Protein AF-A0A5C5PYN3-F1 (afdb_monomer_lite)

Radius of gyration: 20.23 Å; chains: 1; bounding box: 52×35×52 Å

Secondary structure (DSSP, 8-state):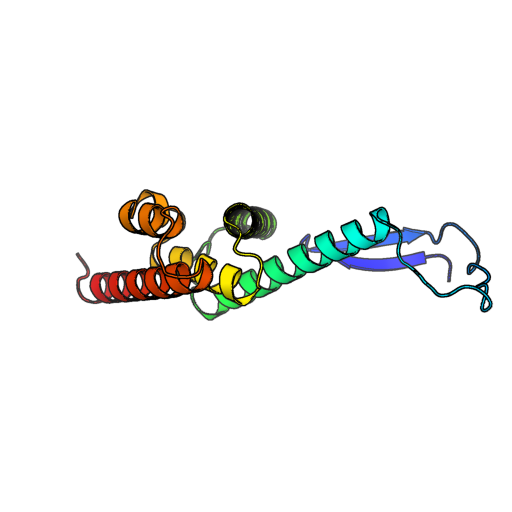
--EEEEEETTTTEEEEEE--SSPPPP-TTS-----HHHHHHHHHHHHHHHHHHHHHHHHHH-TTTTTT--HHHHHHHHHHHHHHHHTTT--SHHHHHHHHHHHHHH-TTHHHH-HHHHHHHHS--SS-HHHHHHHHHHHHHHHHHHHHHS--

Foldseek 3Di:
DQWDWDADPLVRDIDIDGDPDDDDDDDPVDDDDDDPVRVVVVVVVVLLVLLVVLLVVCCVPQVPACVVDDSNRSSVLSSVLSVVCVVLVQPDSLSSNLSSLLCSQCNSCSCVVPVVLVCQLNDDDPDDSSVSSNVSSVVSNVVSVVCVVDPD

Structure (mmCIF, N/CA/C/O backbone):
data_AF-A0A5C5PYN3-F1
#
_entry.id   AF-A0A5C5PYN3-F1
#
loop_
_atom_site.group_PDB
_atom_site.id
_atom_site.type_symbol
_atom_site.label_atom_id
_atom_site.label_alt_id
_atom_site.label_comp_id
_atom_site.label_asym_id
_atom_site.label_entity_id
_atom_site.label_seq_id
_atom_site.pdbx_PDB_ins_code
_atom_site.Cartn_x
_atom_site.Cartn_y
_atom_site.Cartn_z
_atom_site.occupancy
_atom_site.B_iso_or_equiv
_atom_site.auth_seq_id
_atom_site.auth_comp_id
_atom_site.auth_asym_id
_atom_site.auth_atom_id
_atom_site.pdbx_PDB_model_num
ATOM 1 N N . CYS A 1 1 ? 26.011 -7.518 -27.638 1.00 69.12 1 CYS A N 1
ATOM 2 C CA . CYS A 1 1 ? 24.722 -7.960 -27.070 1.00 69.12 1 CYS A CA 1
ATOM 3 C C . CYS A 1 1 ? 23.623 -7.007 -27.538 1.00 69.12 1 CYS A C 1
ATOM 5 O O . CYS A 1 1 ? 23.669 -5.839 -27.165 1.00 69.12 1 CYS A O 1
ATOM 7 N N . THR A 1 2 ? 22.722 -7.456 -28.417 1.00 83.31 2 THR A N 1
ATOM 8 C CA . THR A 1 2 ? 21.629 -6.645 -29.006 1.00 83.31 2 THR A CA 1
ATOM 9 C C . THR A 1 2 ? 20.276 -6.877 -28.339 1.00 83.31 2 THR A C 1
ATOM 11 O O . THR A 1 2 ? 19.363 -6.083 -28.529 1.00 83.31 2 THR A O 1
ATOM 14 N N . HIS A 1 3 ? 20.165 -7.930 -27.533 1.00 86.69 3 HIS A N 1
ATOM 15 C CA . HIS A 1 3 ? 18.957 -8.300 -26.814 1.00 86.69 3 HIS A CA 1
ATOM 16 C C . HIS A 1 3 ? 19.218 -8.207 -25.315 1.00 86.69 3 HIS A C 1
ATOM 18 O O . HIS A 1 3 ? 20.285 -8.603 -24.837 1.00 86.69 3 HIS A O 1
ATOM 24 N N . VAL A 1 4 ? 18.243 -7.676 -24.590 1.00 87.19 4 VAL A N 1
ATOM 25 C CA . VAL A 1 4 ? 18.191 -7.684 -23.133 1.00 87.19 4 VAL A CA 1
ATOM 26 C C . VAL A 1 4 ? 16.957 -8.480 -22.750 1.00 87.19 4 VAL A C 1
ATOM 28 O O . VAL A 1 4 ? 15.867 -8.207 -23.245 1.00 87.19 4 VAL A O 1
ATOM 31 N N . VAL A 1 5 ? 17.144 -9.479 -21.896 1.00 90.62 5 VAL A N 1
ATOM 32 C CA . VAL A 1 5 ? 16.049 -10.275 -21.348 1.00 90.62 5 VAL A CA 1
ATOM 33 C C . VAL A 1 5 ? 15.867 -9.856 -19.896 1.00 90.62 5 VAL A C 1
ATOM 35 O O . VAL A 1 5 ? 16.834 -9.872 -19.134 1.00 90.62 5 VAL A O 1
ATOM 38 N N . THR A 1 6 ? 14.657 -9.458 -19.515 1.00 90.12 6 THR A N 1
ATOM 39 C CA . THR A 1 6 ? 14.332 -9.069 -18.137 1.00 90.12 6 THR A CA 1
ATOM 40 C C . THR A 1 6 ? 13.167 -9.892 -17.607 1.00 90.12 6 THR A C 1
ATOM 42 O O . THR A 1 6 ? 12.177 -10.119 -18.301 1.00 90.12 6 THR A O 1
ATOM 45 N N . ALA A 1 7 ? 13.292 -10.367 -16.369 1.00 89.56 7 ALA A N 1
ATOM 46 C CA . ALA A 1 7 ? 12.207 -11.055 -15.683 1.00 89.56 7 ALA A CA 1
ATOM 47 C C . ALA A 1 7 ? 11.210 -10.035 -15.116 1.00 89.56 7 ALA A C 1
ATOM 49 O O . ALA A 1 7 ? 11.602 -9.051 -14.487 1.00 89.56 7 ALA A O 1
ATOM 50 N N . ASP A 1 8 ? 9.921 -10.300 -15.293 1.00 86.38 8 ASP A N 1
ATOM 51 C CA . ASP A 1 8 ? 8.816 -9.555 -14.705 1.00 86.38 8 ASP A CA 1
ATOM 52 C C . ASP A 1 8 ? 8.106 -10.456 -13.693 1.00 86.38 8 ASP A C 1
ATOM 54 O O . ASP A 1 8 ? 7.202 -11.219 -14.029 1.00 86.38 8 ASP A O 1
ATOM 58 N N . ALA A 1 9 ? 8.536 -10.364 -12.433 1.00 79.12 9 ALA A N 1
ATOM 59 C CA . ALA A 1 9 ? 7.975 -11.164 -11.347 1.00 79.12 9 ALA A CA 1
ATOM 60 C C . ALA A 1 9 ? 6.498 -10.842 -11.057 1.00 79.12 9 ALA A C 1
ATOM 62 O O . ALA A 1 9 ? 5.757 -11.727 -10.651 1.00 79.12 9 ALA A O 1
ATOM 63 N N . ALA A 1 10 ? 6.056 -9.605 -11.301 1.00 75.44 10 ALA A N 1
ATOM 64 C CA . ALA A 1 10 ? 4.668 -9.206 -11.068 1.00 75.44 10 ALA A CA 1
ATOM 65 C C . ALA A 1 10 ? 3.698 -9.851 -12.066 1.00 75.44 10 ALA A C 1
ATOM 67 O O . ALA A 1 10 ? 2.582 -10.214 -11.711 1.00 75.44 10 ALA A O 1
ATOM 68 N N . ARG A 1 11 ? 4.120 -9.986 -13.329 1.00 79.44 11 ARG A N 1
ATOM 69 C CA . ARG A 1 11 ? 3.323 -10.585 -14.411 1.00 79.44 11 ARG A CA 1
ATOM 70 C C . ARG A 1 11 ? 3.671 -12.052 -14.657 1.00 79.44 11 ARG A C 1
ATOM 72 O O . ARG A 1 11 ? 3.023 -12.690 -15.480 1.00 79.44 11 ARG A O 1
ATOM 79 N N . GLY A 1 12 ? 4.693 -12.574 -13.980 1.00 83.25 12 GLY A N 1
ATOM 80 C CA . GLY A 1 12 ? 5.179 -13.941 -14.153 1.00 83.25 12 GLY A CA 1
ATOM 81 C C . GLY A 1 12 ? 5.706 -14.224 -15.563 1.00 83.25 12 GLY A C 1
ATOM 82 O O . GLY A 1 12 ? 5.533 -15.334 -16.061 1.00 83.25 12 GLY A O 1
ATOM 83 N N . CYS A 1 13 ? 6.305 -13.235 -16.234 1.00 87.31 13 CYS A N 1
ATOM 84 C CA . CYS A 1 13 ? 6.751 -13.365 -17.623 1.00 87.31 13 CYS A CA 1
ATOM 85 C C . CYS A 1 13 ? 8.179 -12.850 -17.853 1.00 87.31 13 CYS A C 1
ATOM 87 O O . CYS A 1 13 ? 8.799 -12.245 -16.980 1.00 87.31 13 CYS A O 1
ATOM 89 N N . TRP A 1 14 ? 8.707 -13.111 -19.049 1.00 92.56 14 TRP A N 1
ATOM 90 C CA . TRP A 1 14 ? 9.989 -12.587 -19.513 1.00 92.56 14 TRP A CA 1
ATOM 91 C C . TRP A 1 14 ? 9.754 -11.561 -20.617 1.00 92.56 14 TRP A C 1
ATOM 93 O O . TRP A 1 14 ? 9.035 -11.841 -21.577 1.00 92.56 14 TRP A O 1
ATOM 103 N N . HIS A 1 15 ? 10.394 -10.399 -20.507 1.00 89.62 15 HIS A N 1
ATOM 104 C CA . HIS A 1 15 ? 10.420 -9.398 -21.569 1.00 89.62 15 HIS A CA 1
ATOM 105 C C . HIS A 1 15 ? 11.701 -9.542 -22.381 1.00 89.62 15 HIS A C 1
ATOM 107 O O . HIS A 1 15 ? 12.797 -9.640 -21.824 1.00 89.62 15 HIS A O 1
ATOM 113 N N . LEU A 1 16 ? 11.557 -9.534 -23.703 1.00 91.31 16 LEU A N 1
ATOM 114 C CA . LEU A 1 16 ? 12.668 -9.449 -24.641 1.00 91.31 16 LEU A CA 1
ATOM 115 C C . LEU A 1 16 ? 12.703 -8.037 -25.219 1.00 91.31 16 LEU A C 1
ATOM 117 O O . LEU A 1 16 ? 11.826 -7.657 -25.993 1.00 91.31 16 LEU A O 1
ATOM 121 N N . THR A 1 17 ? 13.738 -7.280 -24.879 1.00 88.69 17 THR A N 1
ATOM 122 C CA . THR A 1 17 ? 13.913 -5.908 -25.357 1.00 88.69 17 THR A CA 1
ATOM 123 C C . THR A 1 17 ? 15.089 -5.844 -26.316 1.00 88.69 17 THR A C 1
ATOM 125 O O . THR A 1 17 ? 16.206 -6.259 -25.992 1.00 88.69 17 THR A O 1
ATOM 128 N N . LEU A 1 18 ? 14.852 -5.291 -27.505 1.00 86.56 18 LEU A N 1
ATOM 129 C CA . LEU A 1 18 ? 15.920 -4.992 -28.449 1.00 86.56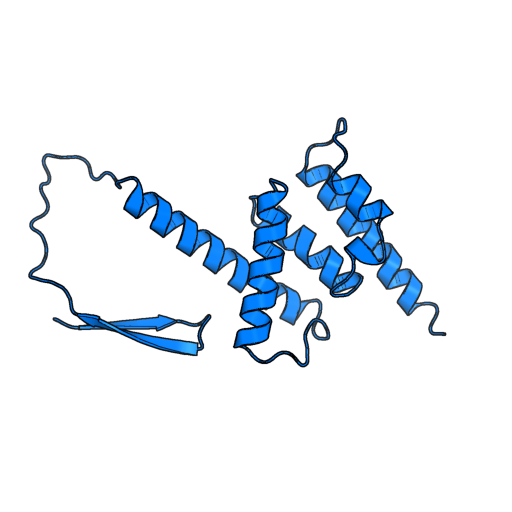 18 LEU A CA 1
ATOM 130 C C . LEU A 1 18 ? 16.599 -3.688 -28.030 1.00 86.56 18 LEU A C 1
ATOM 132 O O . LEU A 1 18 ? 15.934 -2.679 -27.800 1.00 86.56 18 LEU A O 1
ATOM 136 N N . ARG A 1 19 ? 17.930 -3.681 -27.960 1.00 80.56 19 ARG A N 1
ATOM 137 C CA . ARG A 1 19 ? 18.661 -2.427 -27.794 1.00 80.56 19 ARG A CA 1
ATOM 138 C C . ARG A 1 19 ? 18.471 -1.597 -29.075 1.00 80.56 19 ARG A C 1
ATOM 140 O O . ARG A 1 19 ? 18.882 -2.070 -30.133 1.00 80.56 19 ARG A O 1
ATOM 147 N N . PRO A 1 20 ? 17.922 -0.371 -29.000 1.00 77.00 20 PRO A N 1
ATOM 148 C CA . PRO A 1 20 ? 17.597 0.418 -30.191 1.00 77.00 20 PRO A CA 1
ATOM 149 C C . PRO A 1 20 ? 18.827 0.892 -30.990 1.00 77.00 20 PRO A C 1
ATOM 151 O O . PRO A 1 20 ? 18.676 1.372 -32.107 1.00 77.00 20 PRO A O 1
ATOM 154 N N . GLY A 1 21 ? 20.049 0.742 -30.467 1.00 78.12 21 GLY A N 1
ATOM 155 C CA . GLY A 1 21 ? 21.272 1.090 -31.189 1.00 78.12 21 GLY A CA 1
ATOM 156 C C . GLY A 1 21 ? 22.562 0.707 -30.461 1.00 78.12 21 GLY A C 1
ATOM 157 O O . GLY A 1 21 ? 22.567 -0.101 -29.530 1.00 78.12 21 GLY A O 1
ATOM 158 N N . GLY A 1 22 ? 23.681 1.290 -30.898 1.00 77.81 22 GLY A N 1
ATOM 159 C CA . GLY A 1 22 ? 24.971 1.177 -30.210 1.00 77.81 22 GLY A CA 1
ATOM 160 C C . GLY A 1 22 ? 24.934 1.769 -28.797 1.00 77.81 22 GLY A C 1
ATOM 161 O O . GLY A 1 22 ? 23.990 2.464 -28.426 1.00 77.81 22 GLY A O 1
ATOM 162 N N . ALA A 1 23 ? 25.960 1.491 -27.988 1.00 73.81 23 ALA A N 1
ATOM 163 C CA . ALA A 1 23 ? 26.085 2.164 -26.697 1.00 73.81 23 ALA A CA 1
ATOM 164 C C . ALA A 1 23 ? 26.163 3.688 -26.932 1.00 73.81 23 ALA A C 1
ATOM 166 O O . ALA A 1 23 ? 26.978 4.114 -27.758 1.00 73.81 23 ALA A O 1
ATOM 167 N N . PRO A 1 24 ? 25.323 4.503 -26.268 1.00 74.19 24 PRO A N 1
ATOM 168 C CA . PRO A 1 24 ? 25.403 5.949 -26.412 1.00 74.19 24 PRO A CA 1
ATOM 169 C C . PRO A 1 24 ? 26.792 6.424 -25.973 1.00 74.19 24 PRO A C 1
ATOM 171 O O . PRO A 1 24 ? 27.334 5.940 -24.978 1.00 74.19 24 PRO A O 1
ATOM 174 N N . LYS A 1 25 ? 27.385 7.360 -26.722 1.00 78.88 25 LYS A N 1
ATOM 175 C CA . LYS A 1 25 ? 28.616 8.029 -26.288 1.00 78.88 25 LYS A CA 1
ATOM 176 C C . LYS A 1 25 ? 28.267 8.943 -25.118 1.00 78.88 25 LYS A C 1
ATOM 178 O O . LYS A 1 25 ? 27.487 9.875 -25.287 1.00 78.88 25 LYS A O 1
ATOM 183 N N . THR A 1 26 ? 28.819 8.658 -23.945 1.00 78.62 26 THR A N 1
ATOM 184 C CA . THR A 1 26 ? 28.633 9.499 -22.762 1.00 78.62 26 THR A CA 1
ATOM 185 C C . THR A 1 26 ? 29.473 10.762 -22.903 1.00 78.62 26 THR A C 1
ATOM 187 O O . THR A 1 26 ? 30.688 10.683 -23.076 1.00 78.62 26 THR A O 1
ATOM 190 N N . ASP A 1 27 ? 28.832 11.926 -22.835 1.00 81.81 27 ASP A N 1
ATOM 191 C CA . ASP A 1 27 ? 29.540 13.191 -22.670 1.00 81.81 27 ASP A CA 1
ATOM 192 C C . ASP A 1 27 ? 29.897 13.378 -21.191 1.00 81.81 27 ASP A C 1
ATOM 194 O O . ASP A 1 27 ? 29.019 13.520 -20.342 1.00 81.81 27 ASP A O 1
ATOM 198 N N . HIS A 1 28 ? 31.193 13.362 -20.883 1.00 84.19 28 HIS A N 1
ATOM 199 C CA . HIS A 1 28 ? 31.701 13.541 -19.524 1.00 84.19 28 HIS A CA 1
ATOM 200 C C . HIS A 1 28 ? 31.824 15.018 -19.109 1.00 84.19 28 HIS A C 1
ATOM 202 O O . HIS A 1 28 ? 32.082 15.286 -17.936 1.00 84.19 28 HIS A O 1
ATOM 208 N N . ASN A 1 29 ? 31.619 15.974 -20.026 1.00 88.25 29 ASN A N 1
ATOM 209 C CA . ASN A 1 29 ? 31.619 17.404 -19.698 1.00 88.25 29 ASN A CA 1
ATOM 210 C C . ASN A 1 29 ? 30.292 17.873 -19.088 1.00 88.25 29 ASN A C 1
ATOM 212 O O . ASN A 1 29 ? 30.239 18.940 -18.474 1.00 88.25 29 ASN A O 1
ATOM 216 N N . THR A 1 30 ? 29.232 17.075 -19.219 1.00 82.81 30 THR A N 1
ATOM 217 C CA . THR A 1 30 ? 27.903 17.396 -18.699 1.00 82.81 30 THR A CA 1
ATOM 218 C C . THR A 1 30 ? 27.557 16.474 -17.533 1.00 82.81 30 THR A C 1
ATOM 220 O O . THR A 1 30 ? 27.743 15.260 -17.595 1.00 82.81 30 THR A O 1
ATOM 223 N N . ARG A 1 31 ? 27.034 17.039 -16.436 1.00 84.31 31 ARG A N 1
ATOM 224 C CA . ARG A 1 31 ? 26.548 16.225 -15.313 1.00 84.31 31 ARG A CA 1
ATOM 225 C C . ARG A 1 31 ? 25.333 15.421 -15.754 1.00 84.31 31 ARG A C 1
ATOM 227 O O . ARG A 1 31 ? 24.402 15.969 -16.340 1.00 84.31 31 ARG A O 1
ATOM 234 N N . TYR A 1 32 ? 25.326 14.140 -15.406 1.00 83.62 32 TYR A N 1
ATOM 235 C CA . TYR A 1 32 ? 24.174 13.282 -15.629 1.00 83.62 32 TYR A CA 1
ATOM 236 C C . TYR A 1 32 ? 22.957 13.809 -14.858 1.00 83.62 32 TYR A C 1
ATOM 238 O O . TYR A 1 32 ? 23.029 14.026 -13.647 1.00 83.62 32 TYR A O 1
ATOM 246 N N . ARG A 1 33 ? 21.841 14.010 -15.563 1.00 86.19 33 ARG A N 1
ATOM 247 C CA . ARG A 1 33 ? 20.552 14.400 -14.989 1.00 86.19 33 ARG A CA 1
ATOM 248 C C . ARG A 1 33 ? 19.446 13.624 -15.691 1.00 86.19 33 ARG A C 1
ATOM 250 O O . ARG A 1 33 ? 19.438 13.542 -16.915 1.00 86.19 33 ARG A O 1
ATOM 257 N N . LEU A 1 34 ? 18.523 13.088 -14.902 1.00 89.94 34 LEU A N 1
ATOM 258 C CA . LEU A 1 34 ? 17.315 12.460 -15.419 1.00 89.94 34 LEU A CA 1
ATOM 259 C C . LEU A 1 34 ? 16.335 13.532 -15.898 1.00 89.94 34 LEU A C 1
ATOM 261 O O . LEU A 1 34 ? 16.182 14.567 -15.244 1.00 89.94 34 LEU A O 1
ATOM 265 N N . ASN A 1 35 ? 15.688 13.285 -17.032 1.00 90.19 35 ASN A N 1
ATOM 266 C CA . ASN A 1 35 ? 14.545 14.088 -17.458 1.00 90.19 35 ASN A CA 1
ATOM 267 C C . ASN A 1 35 ? 13.274 13.674 -16.688 1.00 90.19 35 ASN A C 1
ATOM 269 O O . ASN A 1 35 ? 13.265 12.661 -15.986 1.00 90.19 35 ASN A O 1
ATOM 273 N N . ASP A 1 36 ? 12.201 14.451 -16.829 1.00 93.38 36 ASP A N 1
ATOM 274 C CA . ASP A 1 36 ? 10.953 14.213 -16.090 1.00 93.38 36 ASP A CA 1
ATOM 275 C C . ASP A 1 36 ? 10.322 12.851 -16.424 1.00 93.38 36 ASP A C 1
ATOM 277 O O . ASP A 1 36 ? 9.784 12.184 -15.545 1.00 93.38 36 ASP A O 1
ATOM 281 N N . GLU A 1 37 ? 10.455 12.386 -17.670 1.00 92.38 37 GLU A N 1
ATOM 282 C CA . GLU A 1 37 ? 9.994 11.057 -18.093 1.00 92.38 37 GLU A CA 1
ATOM 283 C C . GLU A 1 37 ? 10.753 9.938 -17.361 1.00 92.38 37 GLU A C 1
ATOM 285 O O . GLU A 1 37 ? 10.153 9.005 -16.833 1.00 92.38 37 GLU A O 1
ATOM 290 N N . GLN A 1 38 ? 12.078 10.043 -17.273 1.00 91.12 38 GLN A N 1
ATOM 291 C CA . GLN A 1 38 ? 12.931 9.084 -16.576 1.00 91.12 38 GLN A CA 1
ATOM 292 C C . GLN A 1 38 ? 12.691 9.093 -15.066 1.00 91.12 38 GLN A C 1
ATOM 294 O O . GLN A 1 38 ? 12.748 8.035 -14.442 1.00 91.12 38 GLN A O 1
ATOM 299 N N . ILE A 1 39 ? 12.415 10.262 -14.482 1.00 93.38 39 ILE A N 1
ATOM 300 C CA . ILE A 1 39 ? 12.007 10.377 -13.077 1.00 93.38 39 ILE A CA 1
ATOM 301 C C . ILE A 1 39 ? 10.667 9.661 -12.872 1.00 93.38 39 ILE A C 1
ATOM 303 O O . ILE A 1 39 ? 10.581 8.789 -12.014 1.00 93.38 39 ILE A O 1
ATOM 307 N N . GLY A 1 40 ? 9.672 9.916 -13.726 1.00 92.38 40 GLY A N 1
ATOM 308 C CA . GLY A 1 40 ? 8.379 9.230 -13.655 1.00 92.38 40 GLY A CA 1
ATOM 309 C C . GLY A 1 40 ? 8.488 7.707 -13.812 1.00 92.38 40 GLY A C 1
ATOM 310 O O . GLY A 1 40 ? 7.788 6.955 -13.133 1.00 92.38 40 GLY A O 1
ATOM 311 N N . LEU A 1 41 ? 9.411 7.221 -14.649 1.00 90.44 41 LEU A N 1
ATOM 312 C CA . LEU A 1 41 ? 9.703 5.787 -14.756 1.00 90.44 41 LEU A CA 1
ATOM 313 C C . LEU A 1 41 ? 10.302 5.215 -13.461 1.00 90.44 41 LEU A C 1
ATOM 315 O O . LEU A 1 41 ? 9.965 4.090 -13.086 1.00 90.44 41 LEU A O 1
ATOM 319 N N . LEU A 1 42 ? 11.164 5.962 -12.763 1.00 91.50 42 LEU A N 1
ATOM 320 C CA . LEU A 1 42 ? 11.685 5.545 -11.457 1.00 91.50 42 LEU A CA 1
ATOM 321 C C . LEU A 1 42 ? 10.590 5.517 -10.389 1.00 91.50 42 LEU A C 1
ATOM 323 O O . LEU A 1 42 ? 10.567 4.582 -9.583 1.00 91.50 42 LEU A O 1
ATOM 327 N N . ASP A 1 43 ? 9.665 6.473 -10.409 1.00 88.81 43 ASP A N 1
ATOM 328 C CA . ASP A 1 43 ? 8.521 6.495 -9.495 1.00 88.81 43 ASP A CA 1
ATOM 329 C C . ASP A 1 43 ? 7.616 5.277 -9.721 1.00 88.81 43 ASP A C 1
ATOM 331 O O . ASP A 1 43 ? 7.277 4.566 -8.773 1.00 88.81 43 ASP A O 1
ATOM 335 N N . ALA A 1 44 ? 7.314 4.952 -10.982 1.00 89.19 44 ALA A N 1
ATOM 336 C CA . ALA A 1 44 ? 6.524 3.773 -11.337 1.00 89.19 44 ALA A CA 1
ATOM 337 C C . ALA A 1 44 ? 7.187 2.461 -10.876 1.00 89.19 44 ALA A C 1
ATOM 339 O O . ALA A 1 44 ? 6.518 1.570 -10.346 1.00 89.19 44 ALA A O 1
ATOM 340 N N . VAL A 1 45 ? 8.509 2.335 -11.040 1.00 89.50 45 VAL A N 1
ATOM 341 C CA . VAL A 1 45 ? 9.264 1.166 -10.556 1.00 89.50 45 VAL A CA 1
ATOM 342 C C . VAL A 1 45 ? 9.262 1.098 -9.029 1.00 89.50 45 VAL A C 1
ATOM 344 O O . VAL A 1 45 ? 9.089 0.013 -8.470 1.00 89.50 45 VAL A O 1
ATOM 347 N N . SER A 1 46 ? 9.410 2.236 -8.352 1.00 88.38 46 SER A N 1
ATOM 348 C CA . SER A 1 46 ? 9.405 2.315 -6.887 1.00 88.38 46 SER A CA 1
ATOM 349 C C . SER A 1 46 ? 8.048 1.907 -6.314 1.00 88.38 46 SER A C 1
ATOM 351 O O . SER A 1 46 ? 7.988 1.070 -5.412 1.00 88.38 46 SER A O 1
ATOM 353 N N . PHE A 1 47 ? 6.957 2.400 -6.905 1.00 89.75 47 PHE A N 1
ATOM 354 C CA . PHE A 1 47 ? 5.596 2.002 -6.551 1.00 89.75 47 PHE A CA 1
ATOM 355 C C . PHE A 1 47 ? 5.381 0.498 -6.751 1.00 89.75 47 PHE A C 1
ATOM 357 O O . PHE A 1 47 ? 4.918 -0.212 -5.858 1.00 89.75 47 PHE A O 1
ATOM 364 N N . ARG A 1 48 ? 5.801 -0.025 -7.907 1.00 91.38 48 ARG A N 1
ATOM 365 C CA . ARG A 1 48 ? 5.694 -1.451 -8.217 1.00 91.38 48 ARG A CA 1
ATOM 366 C C . ARG A 1 48 ? 6.471 -2.321 -7.222 1.00 91.38 48 ARG A C 1
ATOM 368 O O . ARG A 1 48 ? 6.001 -3.392 -6.842 1.00 91.38 48 ARG A O 1
ATOM 375 N N . HIS A 1 49 ? 7.638 -1.863 -6.780 1.00 90.50 49 HIS A N 1
ATOM 376 C CA . HIS A 1 49 ? 8.415 -2.548 -5.753 1.00 90.50 49 HIS A CA 1
ATOM 377 C C . HIS A 1 49 ? 7.706 -2.532 -4.389 1.00 90.50 49 HIS A C 1
ATOM 379 O O . HIS A 1 49 ? 7.686 -3.563 -3.717 1.00 90.50 49 HIS A O 1
ATOM 385 N N . ALA A 1 50 ? 7.058 -1.425 -4.008 1.00 91.31 50 ALA A N 1
ATOM 386 C CA . ALA A 1 50 ? 6.247 -1.363 -2.790 1.00 91.31 50 ALA A CA 1
ATOM 387 C C . ALA A 1 50 ? 5.105 -2.397 -2.811 1.00 91.31 50 ALA A C 1
ATOM 389 O O . ALA A 1 50 ? 4.941 -3.140 -1.844 1.00 91.31 50 ALA A O 1
ATOM 390 N N . VAL A 1 51 ? 4.394 -2.541 -3.939 1.00 94.38 51 VAL A N 1
ATOM 391 C CA . VAL A 1 51 ? 3.348 -3.572 -4.113 1.00 94.38 51 VAL A CA 1
ATOM 392 C C . VAL A 1 51 ? 3.911 -4.984 -3.905 1.00 94.38 51 VAL A C 1
ATOM 394 O O . VAL A 1 51 ? 3.325 -5.775 -3.170 1.00 94.38 51 VAL A O 1
ATOM 397 N N . MET A 1 52 ? 5.081 -5.296 -4.477 1.00 92.94 52 MET A N 1
ATOM 398 C CA . MET A 1 52 ? 5.739 -6.599 -4.277 1.00 92.94 52 MET A CA 1
ATOM 399 C C . MET A 1 52 ? 6.129 -6.847 -2.813 1.00 92.94 52 MET A C 1
ATOM 401 O O . MET A 1 52 ? 6.051 -7.976 -2.327 1.00 92.94 52 MET A O 1
ATOM 405 N N . ARG A 1 53 ? 6.563 -5.806 -2.091 1.00 93.62 53 ARG A N 1
ATOM 406 C CA . ARG A 1 53 ? 6.908 -5.926 -0.670 1.00 93.62 53 ARG A CA 1
ATOM 407 C C . ARG A 1 53 ? 5.679 -6.187 0.195 1.00 93.62 53 ARG A C 1
ATOM 409 O O . ARG A 1 53 ? 5.761 -7.030 1.087 1.00 93.62 53 ARG A O 1
ATOM 416 N N . ILE A 1 54 ? 4.564 -5.521 -0.095 1.00 94.94 54 ILE A N 1
ATOM 417 C CA . ILE A 1 54 ? 3.288 -5.747 0.595 1.00 94.94 54 ILE A CA 1
ATOM 418 C C . ILE A 1 54 ? 2.761 -7.144 0.300 1.00 94.94 54 ILE A C 1
ATOM 420 O O . ILE A 1 54 ? 2.283 -7.804 1.214 1.00 94.94 54 ILE A O 1
ATOM 424 N N . ASP A 1 55 ? 2.873 -7.616 -0.942 1.00 94.75 55 ASP A N 1
ATOM 425 C CA . ASP A 1 55 ? 2.453 -8.969 -1.299 1.00 94.75 55 ASP A CA 1
ATOM 426 C C . ASP A 1 55 ? 3.145 -10.026 -0.435 1.00 94.75 55 ASP A C 1
ATOM 428 O O . ASP A 1 55 ? 2.481 -10.841 0.211 1.00 94.75 55 ASP A O 1
ATOM 432 N N . ARG A 1 56 ? 4.479 -9.941 -0.344 1.00 94.44 56 ARG A N 1
ATOM 433 C CA . ARG A 1 56 ? 5.280 -10.802 0.532 1.00 94.44 56 ARG A CA 1
ATOM 434 C C . ARG A 1 56 ? 4.856 -10.671 1.995 1.00 94.44 56 ARG A C 1
ATOM 436 O O . ARG A 1 56 ? 4.616 -11.682 2.643 1.00 94.44 56 ARG A O 1
ATOM 443 N N . HIS A 1 57 ? 4.720 -9.444 2.494 1.00 96.69 57 HIS A N 1
ATOM 444 C CA . HIS A 1 57 ? 4.311 -9.180 3.876 1.00 96.69 57 HIS A CA 1
ATOM 445 C C . HIS A 1 57 ? 2.941 -9.791 4.205 1.00 96.69 57 HIS A C 1
ATOM 447 O O . HIS A 1 57 ? 2.778 -10.457 5.226 1.00 96.69 57 HIS A O 1
ATOM 453 N N . LEU A 1 58 ? 1.952 -9.618 3.326 1.00 95.94 58 LEU A N 1
ATOM 454 C CA . LEU A 1 58 ? 0.620 -10.188 3.509 1.00 95.94 58 LEU A CA 1
ATOM 455 C C . LEU A 1 58 ? 0.633 -11.711 3.407 1.00 95.94 58 LEU A C 1
ATOM 457 O O . LEU A 1 58 ? -0.116 -12.365 4.122 1.00 95.94 58 LEU A O 1
ATOM 461 N N . HIS A 1 59 ? 1.485 -12.287 2.562 1.00 94.12 59 HIS A N 1
ATOM 462 C CA . HIS A 1 59 ? 1.653 -13.735 2.504 1.00 94.12 59 HIS A CA 1
ATOM 463 C C . HIS A 1 59 ? 2.235 -14.301 3.812 1.00 94.12 59 HIS A C 1
ATOM 465 O O . HIS A 1 59 ? 1.765 -15.326 4.299 1.00 94.12 59 HIS A O 1
ATOM 471 N N . GLU A 1 60 ? 3.215 -13.612 4.403 1.00 96.56 60 GLU A N 1
ATOM 472 C CA . GLU A 1 60 ? 3.879 -14.017 5.649 1.00 96.56 60 GLU A CA 1
ATOM 473 C C . GLU A 1 60 ? 2.977 -13.851 6.884 1.00 96.56 60 GLU A C 1
ATOM 475 O O . GLU A 1 60 ? 2.927 -14.735 7.740 1.00 96.56 60 GLU A O 1
ATOM 480 N N . HIS A 1 61 ? 2.249 -12.736 6.984 1.00 96.50 61 HIS A N 1
ATOM 481 C CA . HIS A 1 61 ? 1.499 -12.376 8.194 1.00 96.50 61 HIS A CA 1
ATOM 482 C C . HIS A 1 61 ? -0.010 -12.646 8.114 1.00 96.50 61 HIS A C 1
ATOM 484 O O . HIS A 1 61 ? -0.659 -12.792 9.150 1.00 96.50 61 HIS A O 1
ATOM 490 N N . PHE A 1 62 ? -0.576 -12.740 6.908 1.00 96.25 62 PHE A N 1
ATOM 491 C CA . PHE A 1 62 ? -2.012 -12.908 6.665 1.00 96.25 62 PHE A CA 1
ATOM 492 C C . PHE A 1 62 ? -2.272 -13.951 5.563 1.00 96.25 62 PHE A C 1
ATOM 494 O O . PHE A 1 62 ? -2.888 -13.632 4.544 1.00 96.25 62 PHE A O 1
ATOM 501 N N . PRO A 1 63 ? -1.858 -15.219 5.744 1.00 94.31 63 PRO A N 1
ATOM 502 C CA . PRO A 1 63 ? -1.852 -16.222 4.671 1.00 94.31 63 PRO A CA 1
ATOM 503 C C . PRO A 1 63 ? -3.237 -16.524 4.072 1.00 94.31 63 PRO A C 1
ATOM 505 O O . PRO A 1 63 ? -3.333 -17.009 2.949 1.00 94.31 63 PRO A O 1
ATOM 508 N N . HIS A 1 64 ? -4.318 -16.219 4.796 1.00 93.19 64 HIS A N 1
ATOM 509 C CA . HIS A 1 64 ? -5.693 -16.394 4.319 1.00 93.19 64 HIS A CA 1
ATOM 510 C C . HIS A 1 64 ? -6.223 -15.194 3.511 1.00 93.19 64 HIS A C 1
ATOM 512 O O . HIS A 1 64 ? -7.251 -15.310 2.845 1.00 93.19 64 HIS A O 1
ATOM 518 N N . TYR A 1 65 ? -5.541 -14.044 3.542 1.00 94.75 65 TYR A N 1
ATOM 519 C CA . TYR A 1 65 ? -5.945 -12.852 2.800 1.00 94.75 65 TYR A CA 1
ATOM 520 C C . TYR A 1 65 ? -5.709 -13.054 1.299 1.00 94.75 65 TYR A C 1
ATOM 522 O O . TYR A 1 65 ? -4.571 -13.260 0.861 1.00 94.75 65 TYR A O 1
ATOM 530 N N . GLN A 1 66 ? -6.787 -12.988 0.508 1.00 92.75 66 GLN A N 1
ATOM 531 C CA . GLN A 1 66 ? -6.774 -13.279 -0.931 1.00 92.75 66 GLN A CA 1
ATOM 532 C C . GLN A 1 66 ? -6.212 -14.676 -1.272 1.00 92.75 66 GLN A C 1
ATOM 534 O O . GLN A 1 66 ? -5.545 -14.852 -2.292 1.00 92.75 66 GLN A O 1
ATOM 539 N N . ALA A 1 67 ? -6.456 -15.689 -0.428 1.00 90.06 67 ALA A N 1
ATOM 540 C CA . ALA A 1 67 ? -5.895 -17.037 -0.609 1.00 90.06 67 ALA A CA 1
ATOM 541 C C . ALA A 1 67 ? -6.359 -17.750 -1.895 1.00 90.06 67 ALA A C 1
ATOM 543 O O . ALA A 1 67 ? -5.681 -18.651 -2.384 1.00 90.06 67 ALA A O 1
ATOM 544 N N . HIS A 1 68 ? -7.509 -17.354 -2.447 1.00 92.12 68 HIS A N 1
ATOM 545 C CA . HIS A 1 68 ? -8.082 -17.945 -3.661 1.00 92.12 68 HIS A CA 1
ATOM 546 C C . HIS A 1 68 ? -7.821 -17.123 -4.930 1.00 92.12 68 HIS A C 1
ATOM 548 O O . HIS A 1 68 ? -8.224 -17.541 -6.016 1.00 92.12 68 HIS A O 1
ATOM 554 N N . ALA A 1 69 ? -7.167 -15.965 -4.815 1.00 92.56 69 ALA A N 1
ATOM 555 C CA . ALA A 1 69 ? -6.868 -15.127 -5.965 1.00 92.56 69 ALA A CA 1
ATOM 556 C C . ALA A 1 69 ? -5.775 -15.764 -6.833 1.00 92.56 69 ALA A C 1
ATOM 558 O O . ALA A 1 69 ? -4.737 -16.210 -6.341 1.00 92.56 69 ALA A O 1
ATOM 559 N N . THR A 1 70 ? -5.978 -15.755 -8.150 1.00 91.75 70 THR A N 1
ATOM 560 C CA . THR A 1 70 ? -4.893 -16.056 -9.094 1.00 91.75 70 THR A CA 1
ATOM 561 C C . THR A 1 70 ? -3.804 -14.976 -9.012 1.00 91.75 70 THR A C 1
ATOM 563 O O . THR A 1 70 ? -4.101 -13.847 -8.611 1.00 91.75 70 THR A O 1
ATOM 566 N N . PRO A 1 71 ? -2.552 -15.252 -9.429 1.00 89.31 71 PRO A N 1
ATOM 567 C CA . PRO A 1 71 ? -1.483 -14.253 -9.367 1.00 89.31 71 PRO A CA 1
ATOM 568 C C . PRO A 1 71 ? -1.828 -12.905 -10.037 1.00 89.31 71 PRO A C 1
ATOM 570 O O . PRO A 1 71 ? -1.578 -11.875 -9.412 1.00 89.31 71 PRO A O 1
ATOM 573 N N . PRO A 1 72 ? -2.473 -12.853 -11.226 1.00 90.38 72 PRO A N 1
ATOM 574 C CA . PRO A 1 72 ? -2.891 -11.582 -11.824 1.00 90.38 72 PRO A CA 1
ATOM 575 C C . PRO A 1 72 ? -3.946 -10.827 -11.004 1.00 90.38 72 PRO A C 1
ATOM 577 O O . PRO A 1 72 ? -3.821 -9.620 -10.828 1.00 90.38 72 PRO A O 1
ATOM 580 N N . GLN A 1 73 ? -4.952 -11.529 -10.469 1.00 93.12 73 GLN A N 1
ATOM 581 C CA . GLN A 1 73 ? -5.992 -10.918 -9.627 1.00 93.12 73 GLN A CA 1
ATOM 582 C C . GLN A 1 73 ? -5.402 -10.372 -8.328 1.00 93.12 73 GLN A C 1
ATOM 584 O O . GLN A 1 73 ? -5.725 -9.266 -7.904 1.00 93.12 73 GLN A O 1
ATOM 589 N N . ARG A 1 74 ? -4.499 -11.137 -7.707 1.00 92.81 74 ARG A N 1
ATOM 590 C CA . ARG A 1 74 ? -3.801 -10.725 -6.492 1.00 92.81 74 ARG A CA 1
ATOM 591 C C . ARG A 1 74 ? -2.941 -9.492 -6.748 1.00 92.81 74 ARG A C 1
ATOM 593 O O . ARG A 1 74 ? -2.981 -8.554 -5.960 1.00 92.81 74 ARG A O 1
ATOM 600 N N . TRP A 1 75 ? -2.213 -9.471 -7.862 1.00 92.69 75 TRP A N 1
ATOM 601 C CA . TRP A 1 75 ? -1.434 -8.310 -8.275 1.00 92.69 75 TRP A CA 1
ATOM 602 C C . TRP A 1 75 ? -2.310 -7.064 -8.458 1.00 92.69 75 TRP A C 1
ATOM 604 O O . TRP A 1 75 ? -1.996 -6.012 -7.905 1.00 92.69 75 TRP A O 1
ATOM 614 N N . GLU A 1 76 ? -3.416 -7.184 -9.196 1.00 94.44 76 GLU A N 1
ATOM 615 C CA . GLU A 1 76 ? -4.363 -6.087 -9.428 1.00 94.44 76 GLU A CA 1
ATOM 616 C C . GLU A 1 76 ? -4.957 -5.559 -8.115 1.00 94.44 76 GLU A C 1
ATOM 618 O O . GLU A 1 76 ? -4.960 -4.350 -7.876 1.00 94.44 76 GLU A O 1
ATOM 623 N N . HIS A 1 77 ? -5.363 -6.461 -7.218 1.00 95.12 77 HIS A N 1
ATOM 624 C CA . HIS A 1 77 ? -5.891 -6.111 -5.899 1.00 95.12 77 HIS A CA 1
ATOM 625 C C . HIS A 1 77 ? -4.877 -5.350 -5.042 1.00 95.12 77 HIS A C 1
ATOM 627 O O . HIS A 1 77 ? -5.189 -4.300 -4.483 1.00 95.12 77 HIS A O 1
ATOM 633 N N . LEU A 1 78 ? -3.645 -5.853 -4.940 1.00 95.44 78 LEU A N 1
ATOM 634 C CA . LEU A 1 78 ? -2.608 -5.218 -4.125 1.00 95.44 78 LEU A CA 1
ATOM 635 C C . LEU A 1 78 ? -2.122 -3.900 -4.724 1.00 95.44 78 LEU A C 1
ATOM 637 O O . LEU A 1 78 ? -1.802 -2.972 -3.982 1.00 95.44 78 LEU A O 1
ATOM 641 N N . HIS A 1 79 ? -2.118 -3.790 -6.051 1.00 95.44 79 HIS A N 1
ATOM 642 C CA . HIS A 1 79 ? -1.871 -2.525 -6.724 1.00 95.44 79 HIS A CA 1
ATOM 643 C C . HIS A 1 79 ? -2.956 -1.502 -6.372 1.00 95.44 79 HIS A C 1
ATOM 645 O O . HIS A 1 79 ? -2.620 -0.390 -5.976 1.00 95.44 79 HIS A O 1
ATOM 651 N N . ALA A 1 80 ? -4.240 -1.869 -6.451 1.00 95.62 80 ALA A N 1
ATOM 652 C CA . ALA A 1 80 ? -5.345 -0.986 -6.074 1.00 95.62 80 ALA A CA 1
ATOM 653 C C . ALA A 1 80 ? -5.286 -0.584 -4.589 1.00 95.62 80 ALA A C 1
ATOM 655 O O . ALA A 1 80 ? -5.499 0.581 -4.254 1.00 95.62 80 ALA A O 1
ATOM 656 N N . LEU A 1 81 ? -4.928 -1.520 -3.706 1.00 95.88 81 LEU A N 1
ATOM 657 C CA . LEU A 1 81 ? -4.744 -1.269 -2.276 1.00 95.88 81 LEU A CA 1
ATOM 658 C C . LEU A 1 81 ? -3.633 -0.241 -2.010 1.00 95.88 81 LEU A C 1
ATOM 660 O O . LEU A 1 81 ? -3.829 0.694 -1.233 1.00 95.88 81 LEU A O 1
ATOM 664 N N . ALA A 1 82 ? -2.481 -0.394 -2.667 1.00 95.56 82 ALA A N 1
ATOM 665 C CA . ALA A 1 82 ? -1.369 0.543 -2.549 1.00 95.56 82 ALA A CA 1
ATOM 666 C C . ALA A 1 82 ? -1.700 1.909 -3.172 1.00 95.56 82 ALA A C 1
ATOM 668 O O . ALA A 1 82 ? -1.373 2.939 -2.585 1.00 95.56 82 ALA A O 1
ATOM 669 N N . SER A 1 83 ? -2.397 1.938 -4.313 1.00 95.12 83 SER A N 1
ATOM 670 C CA . SER A 1 83 ? -2.873 3.184 -4.928 1.00 95.12 83 SER A CA 1
ATOM 671 C C . SER A 1 83 ? -3.828 3.932 -3.996 1.00 95.12 83 SER A C 1
ATOM 673 O O . SER A 1 83 ? -3.657 5.128 -3.789 1.00 95.12 83 SER A O 1
ATOM 675 N N . ALA A 1 84 ? -4.752 3.225 -3.337 1.00 94.50 84 ALA A N 1
ATOM 676 C CA . ALA A 1 84 ? -5.666 3.829 -2.371 1.00 94.50 84 ALA A CA 1
ATOM 677 C C . ALA A 1 84 ? -4.942 4.438 -1.157 1.00 94.50 84 ALA A C 1
ATOM 679 O O . ALA A 1 84 ? -5.401 5.444 -0.618 1.00 94.50 84 ALA A O 1
ATOM 680 N N . ALA A 1 85 ? -3.817 3.859 -0.722 1.00 94.06 85 ALA A N 1
ATOM 681 C CA . ALA A 1 85 ? -2.964 4.470 0.297 1.00 94.06 85 ALA A CA 1
ATOM 682 C C . ALA A 1 85 ? -2.319 5.768 -0.227 1.00 94.06 85 ALA A C 1
ATOM 684 O O . ALA A 1 85 ? -2.434 6.816 0.412 1.00 94.06 85 ALA A O 1
ATOM 685 N N . TYR A 1 86 ? -1.715 5.726 -1.416 1.00 91.69 86 TYR A N 1
ATOM 686 C CA . TYR A 1 86 ? -1.095 6.897 -2.046 1.00 91.69 86 TYR A CA 1
ATOM 687 C C . TYR A 1 86 ? -2.074 8.060 -2.249 1.00 91.69 86 TYR A C 1
ATOM 689 O O . TYR A 1 86 ? -1.748 9.197 -1.911 1.00 91.69 86 TYR A O 1
ATOM 697 N N . ASP A 1 87 ? -3.300 7.787 -2.702 1.00 91.62 87 ASP A N 1
ATOM 698 C CA . ASP A 1 87 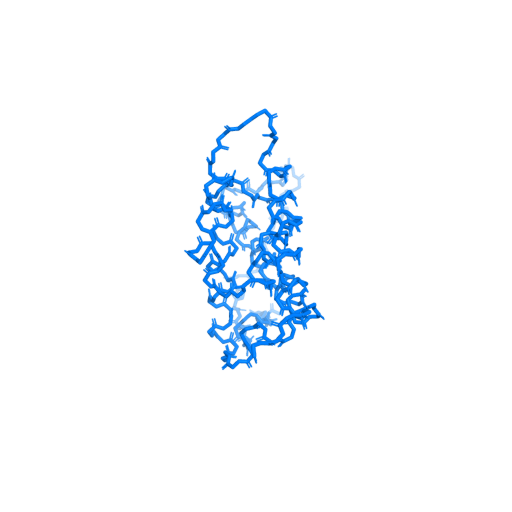? -4.349 8.805 -2.879 1.00 91.62 87 ASP A CA 1
ATOM 699 C C . ASP A 1 87 ? -4.730 9.500 -1.558 1.00 91.62 87 ASP A C 1
ATOM 701 O O . ASP A 1 87 ? -5.275 10.605 -1.547 1.00 91.62 87 ASP A O 1
ATOM 705 N N . ARG A 1 88 ? -4.417 8.868 -0.421 1.00 89.69 88 ARG A N 1
ATOM 706 C CA . ARG A 1 88 ? -4.610 9.405 0.934 1.00 89.69 88 ARG A CA 1
ATOM 707 C C . ARG A 1 88 ? -3.363 10.109 1.478 1.00 89.69 88 ARG A C 1
ATOM 709 O O . ARG A 1 88 ? -3.352 10.513 2.640 1.00 89.69 88 ARG A O 1
ATOM 716 N N . GLY A 1 89 ? -2.321 10.262 0.660 1.00 90.00 89 GLY A N 1
ATOM 717 C CA . GLY A 1 89 ? -1.036 10.853 1.034 1.00 90.00 89 GLY A CA 1
ATOM 718 C C . GLY A 1 89 ? -0.129 9.922 1.842 1.00 90.00 89 GLY A C 1
ATOM 719 O O . GLY A 1 89 ? 0.836 10.391 2.448 1.00 90.00 89 GLY A O 1
ATOM 720 N N . LEU A 1 90 ? -0.435 8.621 1.878 1.00 91.56 90 LEU A N 1
ATOM 721 C CA . LEU A 1 90 ? 0.333 7.595 2.583 1.00 91.56 90 LEU A CA 1
ATOM 722 C C . LEU A 1 90 ? 1.434 7.062 1.661 1.00 91.56 90 LEU A C 1
ATOM 724 O O . LEU A 1 90 ? 1.289 6.021 1.022 1.00 91.56 90 LEU A O 1
ATOM 728 N N . ASN A 1 91 ? 2.516 7.830 1.555 1.00 88.62 91 ASN A N 1
ATOM 729 C CA . ASN A 1 91 ? 3.504 7.667 0.486 1.00 88.62 91 ASN A CA 1
ATOM 730 C C . ASN A 1 91 ? 4.771 6.920 0.921 1.00 88.62 91 ASN A C 1
ATOM 732 O O . ASN A 1 91 ? 5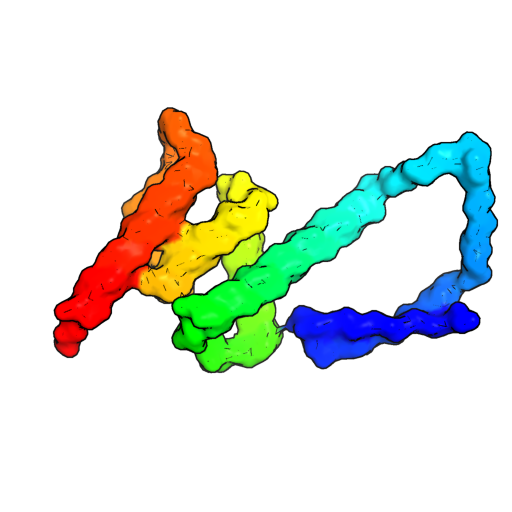.625 6.632 0.082 1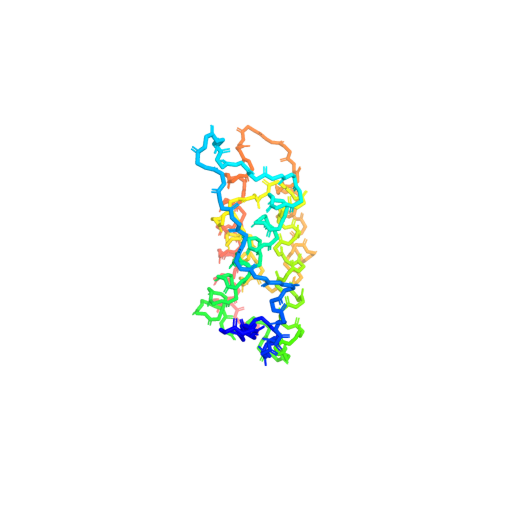.00 88.62 91 ASN A O 1
ATOM 736 N N . THR A 1 92 ? 4.945 6.648 2.218 1.00 90.81 92 THR A N 1
ATOM 737 C CA . THR A 1 92 ? 6.089 5.862 2.685 1.00 90.81 92 THR A CA 1
ATOM 738 C C . THR A 1 92 ? 5.750 4.383 2.678 1.00 90.81 92 THR A C 1
ATOM 740 O O . THR A 1 92 ? 4.605 3.975 2.849 1.00 90.81 92 THR A O 1
ATOM 743 N N . GLU A 1 93 ? 6.765 3.543 2.535 1.00 90.62 93 GLU A N 1
ATOM 744 C CA . GLU A 1 93 ? 6.546 2.103 2.536 1.00 90.62 93 GLU A CA 1
ATOM 745 C C . GLU A 1 93 ? 5.988 1.573 3.869 1.00 90.62 93 GLU A C 1
ATOM 747 O O . GLU A 1 93 ? 5.203 0.621 3.889 1.00 90.62 93 GLU A O 1
ATOM 752 N N . LEU A 1 94 ? 6.353 2.225 4.980 1.00 93.06 94 LEU A N 1
ATOM 753 C CA . LEU A 1 94 ? 5.765 1.964 6.291 1.00 93.06 94 LEU A CA 1
ATOM 754 C C . LEU A 1 94 ? 4.262 2.249 6.267 1.00 93.06 94 LEU A C 1
ATOM 756 O O . LEU A 1 94 ? 3.487 1.400 6.706 1.00 93.06 94 LEU A O 1
ATOM 760 N N . ASP A 1 95 ? 3.853 3.397 5.719 1.00 95.56 95 ASP A N 1
ATOM 761 C CA . ASP A 1 95 ? 2.437 3.746 5.644 1.00 95.56 95 ASP A CA 1
ATOM 762 C C . ASP A 1 95 ? 1.673 2.720 4.804 1.00 95.56 95 ASP A C 1
ATOM 764 O O . ASP A 1 95 ? 0.657 2.185 5.237 1.00 95.56 95 ASP A O 1
ATOM 768 N N . ILE A 1 96 ? 2.175 2.363 3.622 1.00 95.06 96 ILE A N 1
ATOM 769 C CA . ILE A 1 96 ? 1.450 1.425 2.758 1.00 95.06 96 ILE A CA 1
ATOM 770 C C . ILE A 1 96 ? 1.370 0.032 3.416 1.00 95.06 96 ILE A C 1
ATOM 772 O O . ILE A 1 96 ? 0.347 -0.647 3.315 1.00 95.06 96 ILE A O 1
ATOM 776 N N . THR A 1 97 ? 2.396 -0.376 4.172 1.00 96.12 97 THR A N 1
ATOM 777 C CA . THR A 1 97 ? 2.378 -1.631 4.945 1.00 96.12 97 THR A CA 1
ATOM 778 C C . THR A 1 97 ? 1.369 -1.587 6.097 1.00 96.12 97 THR A C 1
ATOM 780 O O . THR A 1 97 ? 0.586 -2.523 6.267 1.00 96.12 97 THR A O 1
ATOM 783 N N . LEU A 1 98 ? 1.336 -0.504 6.881 1.00 97.25 98 LEU A N 1
ATOM 784 C CA . LEU A 1 98 ? 0.347 -0.316 7.952 1.00 97.25 98 LEU A CA 1
ATOM 785 C C . LEU A 1 98 ? -1.078 -0.272 7.395 1.00 97.25 98 LEU A C 1
ATOM 787 O O . LEU A 1 98 ? -1.991 -0.857 7.976 1.00 97.25 98 LEU A O 1
ATOM 791 N N . TYR A 1 99 ? -1.255 0.368 6.243 1.00 97.69 99 TYR A N 1
ATOM 792 C CA . TYR A 1 99 ? -2.522 0.403 5.536 1.00 97.69 99 TYR A CA 1
ATOM 793 C C . TYR A 1 99 ? -2.965 -0.995 5.098 1.00 97.69 99 TYR A C 1
ATOM 795 O O . TYR A 1 99 ? -4.095 -1.403 5.366 1.00 97.69 99 TYR A O 1
ATOM 803 N N . ALA A 1 100 ? -2.056 -1.779 4.515 1.00 97.56 100 ALA A N 1
ATOM 804 C CA . ALA A 1 100 ? -2.328 -3.162 4.146 1.00 97.56 100 ALA A CA 1
ATOM 805 C C . ALA A 1 100 ? -2.687 -4.038 5.359 1.00 97.56 100 ALA A C 1
ATOM 807 O O . ALA A 1 100 ? -3.585 -4.873 5.256 1.00 97.56 100 ALA A O 1
ATOM 808 N N . ASN A 1 101 ? -2.063 -3.812 6.522 1.00 97.94 101 ASN A N 1
ATOM 809 C CA . ASN A 1 101 ? -2.387 -4.540 7.753 1.00 97.94 101 ASN A CA 1
ATOM 810 C C . ASN A 1 101 ? -3.847 -4.360 8.178 1.00 97.94 101 ASN A C 1
ATOM 812 O O . ASN A 1 101 ? -4.443 -5.317 8.662 1.00 97.94 101 ASN A O 1
ATOM 816 N N . ILE A 1 102 ? -4.444 -3.178 7.983 1.00 98.19 102 ILE A N 1
ATOM 817 C CA . ILE A 1 102 ? -5.863 -2.948 8.308 1.00 98.19 102 ILE A CA 1
ATOM 818 C C . ILE A 1 102 ? -6.743 -3.952 7.554 1.00 98.19 102 ILE A C 1
ATOM 820 O O . ILE A 1 102 ? -7.602 -4.600 8.154 1.00 98.19 102 ILE A O 1
ATOM 824 N N . HIS A 1 103 ? -6.484 -4.131 6.257 1.00 97.56 103 HIS A N 1
ATOM 825 C CA . HIS A 1 103 ? -7.204 -5.091 5.423 1.00 97.56 103 HIS A CA 1
ATOM 826 C C . HIS A 1 103 ? -6.800 -6.542 5.718 1.00 97.56 103 HIS A C 1
ATOM 828 O O . HIS A 1 103 ? -7.649 -7.428 5.702 1.00 97.56 103 HIS A O 1
ATOM 834 N N . GLY A 1 104 ? -5.535 -6.798 6.061 1.00 97.06 104 GLY A N 1
ATOM 835 C CA . GLY A 1 104 ? -5.087 -8.112 6.527 1.00 97.06 104 GLY A CA 1
ATOM 836 C C . GLY A 1 104 ? -5.822 -8.573 7.793 1.00 97.06 104 GLY A C 1
ATOM 837 O O . GLY A 1 104 ? -6.223 -9.732 7.883 1.00 97.06 104 GLY A O 1
ATOM 838 N N . PHE A 1 105 ? -6.054 -7.667 8.748 1.00 97.31 105 PHE A N 1
ATOM 839 C CA . PHE A 1 105 ? -6.754 -7.962 10.002 1.00 97.31 105 PHE A CA 1
ATOM 840 C C . PHE A 1 105 ? -8.274 -8.075 9.844 1.00 97.31 105 PHE A C 1
ATOM 842 O O . PHE A 1 105 ? -8.883 -8.948 10.461 1.00 97.31 105 PHE A O 1
ATOM 849 N N . LEU A 1 106 ? -8.892 -7.183 9.065 1.00 96.38 106 LEU A N 1
ATOM 850 C CA . LEU A 1 106 ? -10.353 -7.016 9.026 1.00 96.38 106 LEU A CA 1
ATOM 851 C C . LEU A 1 106 ? -11.002 -7.507 7.722 1.00 96.38 106 LEU A C 1
ATOM 853 O O . LEU A 1 106 ? -12.222 -7.454 7.582 1.00 96.38 106 LEU A O 1
ATOM 857 N N . GLY A 1 107 ? -10.203 -7.997 6.774 1.00 94.75 107 GLY A N 1
ATOM 858 C CA . GLY A 1 107 ? -10.649 -8.469 5.467 1.00 94.75 107 GLY A CA 1
ATOM 859 C C . GLY A 1 107 ? -10.627 -7.392 4.380 1.00 94.75 107 GLY A C 1
ATOM 860 O O . GLY A 1 107 ? -10.382 -6.211 4.617 1.00 94.75 107 GLY A O 1
ATOM 861 N N . GLU A 1 108 ? -10.902 -7.805 3.142 1.00 92.69 108 GLU A N 1
ATOM 862 C CA . GLU A 1 108 ? -10.778 -6.950 1.949 1.00 92.69 108 GLU A CA 1
ATOM 863 C C . GLU A 1 108 ? -11.622 -5.674 2.039 1.00 92.69 108 GLU A C 1
ATOM 865 O O . GLU A 1 108 ? -11.166 -4.595 1.666 1.00 92.69 108 GLU A O 1
ATOM 870 N N . ARG A 1 109 ? -12.817 -5.785 2.627 1.00 93.38 109 ARG A N 1
ATOM 871 C CA . ARG A 1 109 ? -13.782 -4.692 2.798 1.00 93.38 109 ARG A CA 1
ATOM 872 C C . ARG A 1 109 ? -13.633 -3.961 4.138 1.00 93.38 109 ARG A C 1
ATOM 874 O O . ARG A 1 109 ? -14.598 -3.363 4.606 1.00 93.38 109 ARG A O 1
ATOM 881 N N . ALA A 1 110 ? -12.452 -4.006 4.765 1.00 95.69 110 ALA A N 1
ATOM 882 C CA . ALA A 1 110 ? -12.196 -3.479 6.110 1.00 95.69 110 ALA A CA 1
ATOM 883 C C . ALA A 1 110 ? -12.796 -2.088 6.355 1.00 95.69 110 ALA A C 1
ATOM 885 O O . ALA A 1 110 ? -13.542 -1.896 7.307 1.00 95.69 110 ALA A O 1
ATOM 886 N N . LEU A 1 111 ? -12.506 -1.127 5.479 1.00 95.69 111 LEU A N 1
ATOM 887 C CA . LEU A 1 111 ? -12.935 0.263 5.653 1.00 95.69 111 LEU A CA 1
ATOM 888 C C . LEU A 1 111 ? -14.414 0.504 5.324 1.00 95.69 111 LEU A C 1
ATOM 890 O O . LEU A 1 111 ? -14.994 1.471 5.804 1.00 95.69 111 LEU A O 1
ATOM 894 N N . GLU A 1 112 ? -15.040 -0.390 4.558 1.00 95.69 112 GLU A N 1
ATOM 895 C CA . GLU A 1 112 ? -16.490 -0.371 4.339 1.00 95.69 112 GLU A CA 1
ATOM 896 C C . GLU A 1 112 ? -17.235 -0.971 5.536 1.00 95.69 112 GLU A C 1
ATOM 898 O O . GLU A 1 112 ? -18.265 -0.451 5.958 1.00 95.69 112 GLU A O 1
ATOM 903 N N . ALA A 1 113 ? -16.707 -2.062 6.098 1.00 95.69 113 ALA A N 1
ATOM 904 C CA . ALA A 1 113 ? -17.268 -2.737 7.266 1.00 95.69 113 ALA A CA 1
ATOM 905 C C . ALA A 1 113 ? -17.012 -1.969 8.576 1.00 95.69 113 ALA A C 1
ATOM 907 O O . ALA A 1 113 ? -17.761 -2.118 9.542 1.00 95.69 113 ALA A O 1
ATOM 908 N N . HIS A 1 114 ? -15.969 -1.136 8.603 1.00 96.69 114 HIS A N 1
ATOM 909 C CA . HIS A 1 114 ? -15.555 -0.324 9.744 1.00 96.69 114 HIS A CA 1
ATOM 910 C C . HIS A 1 114 ? -15.421 1.155 9.338 1.00 96.69 11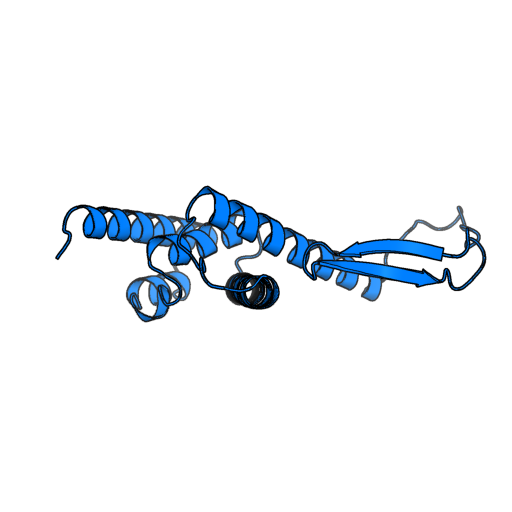4 HIS A C 1
ATOM 912 O O . HIS A 1 114 ? -14.306 1.684 9.268 1.00 96.69 114 HIS A O 1
ATOM 918 N N . PRO A 1 115 ? -16.548 1.842 9.064 1.00 96.62 115 PRO A N 1
ATOM 919 C CA . PRO A 1 115 ? -16.543 3.219 8.565 1.00 96.62 115 PRO A CA 1
ATOM 920 C C . PRO A 1 115 ? -15.958 4.222 9.566 1.00 96.62 115 PRO A C 1
ATOM 922 O O . PRO A 1 115 ? -15.513 5.298 9.177 1.00 96.62 115 PRO A O 1
ATOM 925 N N . ASP A 1 116 ? -15.926 3.875 10.852 1.00 97.38 116 ASP A N 1
ATOM 926 C CA . ASP A 1 116 ? -15.287 4.676 11.892 1.00 97.38 116 ASP A CA 1
ATOM 927 C C . ASP A 1 116 ? -13.762 4.777 11.692 1.00 97.38 116 ASP A C 1
ATOM 929 O O . ASP A 1 116 ? -13.188 5.854 11.851 1.00 97.38 116 ASP A O 1
ATOM 933 N N . LEU A 1 117 ? -13.123 3.689 11.243 1.00 97.50 117 LEU A N 1
ATOM 934 C CA . LEU A 1 117 ? -11.696 3.667 10.917 1.00 97.50 117 LEU A CA 1
ATOM 935 C C . LEU A 1 117 ? -11.398 4.478 9.652 1.00 97.50 117 LEU A C 1
ATOM 937 O O . LEU A 1 117 ? -10.425 5.228 9.605 1.00 97.50 117 LEU A O 1
ATOM 941 N N . ASP A 1 118 ? -12.256 4.367 8.635 1.00 96.56 118 ASP A N 1
ATOM 942 C CA . ASP A 1 118 ? -12.133 5.157 7.406 1.00 96.56 118 ASP A CA 1
ATOM 943 C C . ASP A 1 118 ? -12.298 6.660 7.682 1.00 96.56 118 ASP A C 1
ATOM 945 O O . ASP A 1 118 ? -11.521 7.480 7.184 1.00 96.56 118 ASP A O 1
ATOM 949 N N . ALA A 1 119 ? -13.255 7.025 8.540 1.00 95.62 119 ALA A N 1
ATOM 950 C CA . ALA A 1 119 ? -13.446 8.400 8.985 1.00 95.62 119 ALA A CA 1
ATOM 951 C C . ALA A 1 119 ? -12.210 8.938 9.724 1.00 95.62 119 ALA A C 1
ATOM 953 O O . ALA A 1 119 ? -11.797 10.070 9.464 1.00 95.62 119 ALA A O 1
ATOM 954 N N . GLN A 1 120 ? -11.580 8.137 10.589 1.00 95.25 120 GLN A N 1
ATOM 955 C CA . GLN A 1 120 ? -10.369 8.534 11.315 1.00 95.25 120 GLN A CA 1
ATOM 956 C C . GLN A 1 120 ? -9.173 8.769 10.382 1.00 95.25 120 GLN A C 1
ATOM 958 O O . GLN A 1 120 ? -8.428 9.727 10.576 1.00 95.25 120 GLN A O 1
ATOM 963 N N . LEU A 1 121 ? -9.010 7.966 9.325 1.00 94.56 121 LEU A N 1
ATOM 964 C CA . LEU A 1 121 ? -7.961 8.199 8.324 1.00 94.56 121 LEU A CA 1
ATOM 965 C C . LEU A 1 121 ? -8.176 9.515 7.558 1.00 94.56 121 LEU A C 1
ATOM 967 O O . LEU A 1 121 ? -7.221 10.266 7.332 1.00 94.56 121 LEU A O 1
ATOM 971 N N . LYS A 1 122 ? -9.429 9.801 7.180 1.00 92.06 122 LYS A N 1
ATOM 972 C CA . LYS A 1 122 ? -9.808 10.958 6.350 1.00 92.06 122 LYS A CA 1
ATOM 973 C C . LYS A 1 122 ? -9.873 12.275 7.115 1.00 92.06 122 LYS A C 1
ATOM 975 O O . LYS A 1 122 ? -9.651 13.325 6.518 1.00 92.06 122 LYS A O 1
ATOM 980 N N . THR A 1 123 ? -10.197 12.238 8.404 1.00 91.50 123 THR A N 1
ATOM 981 C CA . THR A 1 123 ? -10.424 13.449 9.200 1.00 91.50 123 THR A CA 1
ATOM 982 C C . THR A 1 123 ? -9.088 14.070 9.616 1.00 91.50 123 THR A C 1
ATOM 984 O O . THR A 1 123 ? -8.320 13.430 10.338 1.00 91.50 123 THR A O 1
ATOM 987 N N . PRO A 1 124 ? -8.778 15.313 9.203 1.00 89.12 124 PRO A N 1
ATOM 988 C CA . PRO A 1 124 ? -7.597 16.012 9.691 1.00 89.12 124 PRO A CA 1
ATOM 989 C C . PRO A 1 124 ? -7.660 16.191 11.210 1.00 89.12 124 PRO A C 1
ATOM 991 O O . PRO A 1 124 ? -8.696 16.557 11.763 1.00 89.12 124 PRO A O 1
ATOM 994 N N . SER A 1 125 ? -6.540 15.961 11.885 1.00 90.94 125 SER A N 1
ATOM 995 C CA . SER A 1 125 ? -6.402 16.157 13.328 1.00 90.94 125 SER A CA 1
ATOM 996 C C . SER A 1 125 ? -5.030 16.757 13.647 1.00 90.94 125 SER A C 1
ATOM 998 O O . SER A 1 125 ? -4.247 17.044 12.742 1.00 90.94 125 SER A O 1
ATOM 1000 N N . GLN A 1 126 ? -4.729 16.943 14.935 1.00 92.56 126 GLN A N 1
ATOM 1001 C CA . GLN A 1 126 ? -3.390 17.348 15.388 1.00 92.56 126 GLN A CA 1
ATOM 1002 C C . GLN A 1 126 ? -2.317 16.277 15.108 1.00 92.56 126 GLN A C 1
ATOM 1004 O O . GLN A 1 126 ? -1.126 16.565 15.182 1.00 92.56 126 GLN A O 1
ATOM 1009 N N . GLN A 1 127 ? -2.728 15.044 14.796 1.00 91.88 127 GLN A N 1
ATOM 1010 C CA . GLN A 1 127 ? -1.829 13.958 14.419 1.00 91.88 127 GLN A CA 1
ATOM 1011 C C . GLN A 1 127 ? -1.414 14.075 12.950 1.00 91.88 127 GLN A C 1
ATOM 1013 O O . GLN A 1 127 ? -2.197 14.489 12.087 1.00 91.88 127 GLN A O 1
ATOM 1018 N N . THR A 1 128 ? -0.203 13.616 12.640 1.00 90.88 128 THR A N 1
ATOM 1019 C CA . THR A 1 128 ? 0.226 13.418 11.250 1.00 90.88 128 THR A CA 1
ATOM 1020 C C . THR A 1 128 ? -0.591 12.297 10.581 1.00 90.88 128 THR A C 1
ATOM 1022 O O . THR A 1 128 ? -1.171 11.459 11.280 1.00 90.88 128 THR A O 1
ATOM 1025 N N . PRO A 1 129 ? -0.652 12.232 9.235 1.00 92.06 129 PRO A N 1
ATOM 1026 C CA . PRO A 1 129 ? -1.311 11.125 8.535 1.00 92.06 129 PRO A CA 1
ATOM 1027 C C . PRO A 1 129 ? -0.818 9.741 8.986 1.00 92.06 129 PRO A C 1
ATOM 1029 O O . PRO A 1 129 ? -1.637 8.875 9.287 1.00 92.06 129 PRO A O 1
ATOM 1032 N N . THR A 1 130 ? 0.499 9.567 9.129 1.00 92.56 130 THR A N 1
ATOM 1033 C CA . THR A 1 130 ? 1.117 8.327 9.627 1.00 92.56 130 THR A CA 1
ATOM 1034 C C . THR A 1 130 ? 0.673 7.986 11.049 1.00 92.56 130 THR A C 1
ATOM 1036 O O . THR A 1 130 ? 0.326 6.843 11.315 1.00 92.56 130 THR A O 1
ATOM 1039 N N . GLN A 1 131 ? 0.592 8.961 11.959 1.00 94.25 131 GLN A N 1
ATOM 1040 C CA . GLN A 1 131 ? 0.140 8.710 13.335 1.00 94.25 131 GLN A CA 1
ATOM 1041 C C . GLN A 1 131 ? -1.325 8.255 13.397 1.00 94.25 131 GLN A C 1
ATOM 1043 O O . GLN A 1 131 ? -1.652 7.330 14.139 1.00 94.25 131 GLN A O 1
ATOM 1048 N N . ARG A 1 132 ? -2.212 8.864 12.595 1.00 96.19 132 ARG A N 1
ATOM 1049 C CA . ARG A 1 132 ? -3.608 8.399 12.490 1.00 96.19 132 ARG A CA 1
ATOM 1050 C C . ARG A 1 132 ? -3.674 6.978 11.941 1.00 96.19 132 ARG A C 1
ATOM 1052 O O . ARG A 1 132 ? -4.474 6.170 12.401 1.00 96.19 132 ARG A O 1
ATOM 1059 N N . LEU A 1 133 ? -2.824 6.670 10.967 1.00 97.25 133 LEU A N 1
ATOM 1060 C CA . LEU A 1 133 ? -2.743 5.349 10.367 1.00 97.25 133 LEU A CA 1
ATOM 1061 C C . LEU A 1 133 ? -2.244 4.278 11.348 1.00 97.25 133 LEU A C 1
ATOM 1063 O O . LEU A 1 133 ? -2.835 3.202 11.410 1.00 97.25 133 LEU A O 1
ATOM 1067 N N . GLU A 1 134 ? -1.196 4.563 12.121 1.00 96.94 134 GLU A N 1
ATOM 1068 C CA . GLU A 1 134 ? -0.685 3.672 13.173 1.00 96.94 134 GLU A CA 1
ATOM 1069 C C . GLU A 1 134 ? -1.773 3.337 14.198 1.00 96.94 134 GLU A C 1
ATOM 1071 O O . GLU A 1 134 ? -1.960 2.173 14.564 1.00 96.94 134 GLU A O 1
ATOM 1076 N N . GLU A 1 135 ? -2.531 4.348 14.623 1.00 97.38 135 GLU A N 1
ATOM 1077 C CA . GLU A 1 135 ? -3.640 4.174 15.556 1.00 97.38 135 GLU A CA 1
ATOM 1078 C C . GLU A 1 135 ? -4.744 3.292 14.960 1.00 97.38 135 GLU A C 1
ATOM 1080 O O . GLU A 1 135 ? -5.164 2.314 15.583 1.00 97.38 135 GLU A O 1
ATOM 1085 N N . VAL A 1 136 ? -5.161 3.565 13.722 1.00 98.12 136 VAL A N 1
ATOM 1086 C CA . VAL A 1 136 ? -6.175 2.759 13.029 1.00 98.12 136 VAL A CA 1
ATOM 1087 C C . VAL A 1 136 ? -5.710 1.312 12.838 1.00 98.12 136 VAL A C 1
ATOM 1089 O O . VAL A 1 136 ? -6.488 0.385 13.074 1.00 98.12 136 VAL A O 1
ATOM 1092 N N . ALA A 1 137 ? -4.446 1.086 12.475 1.00 97.94 137 ALA A N 1
ATOM 1093 C CA . ALA A 1 137 ? -3.877 -0.256 12.356 1.00 97.94 137 ALA A CA 1
ATOM 1094 C C . ALA A 1 137 ? -3.864 -0.999 13.706 1.00 97.94 137 ALA A C 1
ATOM 1096 O O . ALA A 1 137 ? -4.163 -2.195 13.761 1.00 97.94 137 ALA A O 1
ATOM 1097 N N . SER A 1 138 ? -3.585 -0.292 14.806 1.00 98.12 138 SER A N 1
ATOM 1098 C CA . SER A 1 138 ? -3.661 -0.837 16.167 1.00 98.12 138 SER A CA 1
ATOM 1099 C C . SER A 1 138 ? -5.090 -1.249 16.542 1.00 98.12 138 SER A C 1
ATOM 1101 O O . SER A 1 138 ? -5.316 -2.367 17.016 1.00 98.12 138 SER A O 1
ATOM 1103 N N . ILE A 1 139 ? -6.082 -0.397 16.253 1.00 98.25 139 ILE A N 1
ATOM 1104 C CA . ILE A 1 139 ? -7.500 -0.702 16.497 1.00 98.25 139 ILE A CA 1
ATOM 1105 C C . ILE A 1 139 ? -7.949 -1.903 15.652 1.00 98.25 139 ILE A C 1
ATOM 1107 O O . ILE A 1 139 ? -8.636 -2.793 16.162 1.00 98.25 139 ILE A O 1
ATOM 1111 N N . ALA A 1 140 ? -7.541 -1.967 14.382 1.00 98.25 140 ALA A N 1
ATOM 1112 C CA . ALA A 1 140 ? -7.851 -3.080 13.489 1.00 98.25 140 ALA A CA 1
ATOM 1113 C C . ALA A 1 140 ? -7.321 -4.415 14.029 1.00 98.25 140 ALA A C 1
ATOM 1115 O O . ALA A 1 140 ? -8.067 -5.395 14.107 1.00 98.25 140 ALA A O 1
ATOM 1116 N N . LYS A 1 141 ? -6.067 -4.435 14.493 1.00 97.88 141 LYS A N 1
ATOM 1117 C CA . LYS A 1 141 ? -5.479 -5.602 15.156 1.00 97.88 141 LYS A CA 1
ATOM 1118 C C . LYS A 1 141 ? -6.287 -6.021 16.386 1.00 97.88 141 LYS A C 1
ATOM 1120 O O . LYS A 1 141 ? -6.659 -7.186 16.507 1.00 97.88 141 LYS A O 1
ATOM 1125 N N . ALA A 1 142 ? -6.602 -5.078 17.276 1.00 97.44 142 ALA A N 1
ATOM 1126 C CA . ALA A 1 142 ? -7.357 -5.367 18.496 1.00 97.44 142 ALA A CA 1
ATOM 1127 C C . ALA A 1 142 ? -8.752 -5.955 18.200 1.00 97.44 142 ALA A C 1
ATOM 1129 O O . ALA A 1 142 ? -9.196 -6.883 18.881 1.00 97.44 142 ALA A O 1
ATOM 1130 N N . ARG A 1 143 ? -9.430 -5.463 17.153 1.00 96.69 143 ARG A N 1
ATOM 1131 C CA . ARG A 1 143 ? -10.715 -6.006 16.680 1.00 96.69 143 ARG A CA 1
ATOM 1132 C C . ARG A 1 143 ? -10.581 -7.439 16.179 1.00 96.69 143 ARG A C 1
ATOM 1134 O O . ARG A 1 143 ? -11.369 -8.289 16.591 1.00 96.69 143 ARG A O 1
ATOM 1141 N N . ALA A 1 144 ? -9.579 -7.714 15.346 1.00 94.81 144 ALA A N 1
ATOM 1142 C CA . ALA A 1 144 ? -9.323 -9.059 14.837 1.00 94.81 144 ALA A CA 1
ATOM 1143 C C . ALA A 1 144 ? -9.050 -10.056 15.976 1.00 94.81 144 ALA A C 1
ATOM 1145 O O . ALA A 1 144 ? -9.637 -11.137 16.011 1.00 94.81 144 ALA A O 1
ATOM 1146 N N . GLU A 1 145 ? -8.240 -9.670 16.964 1.00 93.62 145 GLU A N 1
ATOM 1147 C CA . GLU A 1 145 ? -7.988 -10.504 18.143 1.00 93.62 145 GLU A CA 1
ATOM 1148 C C . GLU A 1 145 ? -9.255 -10.759 18.973 1.00 93.62 145 GLU A C 1
ATOM 1150 O O . GLU A 1 145 ? -9.448 -11.854 19.500 1.00 93.62 145 GLU A O 1
ATOM 1155 N N . HIS A 1 146 ? -10.134 -9.763 19.113 1.00 92.38 146 HIS A N 1
ATOM 1156 C CA . HIS A 1 146 ? -11.395 -9.941 19.832 1.00 92.38 146 HIS A CA 1
ATOM 1157 C C . HIS A 1 146 ? -12.351 -10.897 19.095 1.00 92.38 146 HIS A C 1
ATOM 1159 O O . HIS A 1 146 ? -12.994 -11.721 19.746 1.00 92.38 146 HIS A O 1
ATOM 1165 N N . LEU A 1 147 ? -12.416 -10.836 17.759 1.00 85.12 147 LEU A N 1
ATOM 1166 C CA . LEU A 1 147 ? -13.219 -11.756 16.941 1.00 85.12 147 LEU A CA 1
ATOM 1167 C C . LEU A 1 147 ? -12.724 -13.205 17.056 1.00 85.12 147 LEU A C 1
ATOM 1169 O O . LEU A 1 147 ? -13.528 -14.115 17.228 1.00 85.12 147 LEU A O 1
ATOM 1173 N N . GLN A 1 148 ? -11.406 -13.424 17.054 1.00 79.19 148 GLN A N 1
ATOM 1174 C CA . GLN A 1 148 ? -10.825 -14.764 17.214 1.00 79.19 148 GLN A CA 1
ATOM 1175 C C . GLN A 1 148 ? -11.117 -15.390 18.587 1.00 79.19 148 GLN A C 1
ATOM 1177 O O . GLN A 1 148 ? -11.228 -16.608 18.700 1.00 79.19 148 GLN A O 1
ATOM 1182 N N . ARG A 1 149 ? -11.261 -14.571 19.638 1.00 70.50 149 ARG A N 1
ATOM 1183 C CA . ARG A 1 149 ? -11.586 -15.037 20.999 1.00 70.50 149 ARG A CA 1
ATOM 1184 C C . ARG A 1 149 ? -13.075 -15.350 21.200 1.00 70.50 149 ARG A C 1
ATOM 1186 O O . ARG A 1 149 ? -13.414 -15.979 22.200 1.00 70.50 149 ARG A O 1
ATOM 1193 N N . LYS A 1 150 ? -13.957 -14.926 20.289 1.00 55.97 150 LYS A N 1
ATOM 1194 C CA . LYS A 1 150 ? -15.400 -15.217 20.311 1.00 55.97 150 LYS A CA 1
ATOM 1195 C C . LYS A 1 150 ? -15.845 -15.816 18.970 1.00 55.97 150 LYS A C 1
ATOM 1197 O O . LYS A 1 150 ? -16.528 -15.127 18.211 1.00 55.97 150 LYS A O 1
ATOM 1202 N N . PRO A 1 151 ? -15.460 -17.065 18.655 1.00 52.94 151 PRO A N 1
ATOM 1203 C CA . PRO A 1 151 ? -16.062 -17.750 17.521 1.00 52.94 151 PRO A CA 1
ATOM 1204 C C . PRO A 1 151 ? -17.568 -17.884 17.791 1.00 52.94 151 PRO A C 1
ATOM 1206 O O . PRO A 1 151 ? -17.960 -18.289 18.887 1.00 52.94 151 PRO A O 1
ATOM 1209 N N . VAL A 1 152 ? -18.380 -17.440 16.829 1.00 44.81 152 VAL A N 1
ATOM 1210 C CA . VAL A 1 152 ? -19.847 -17.578 16.839 1.00 44.81 152 VAL A CA 1
ATOM 1211 C C . VAL A 1 152 ? -20.233 -19.050 16.896 1.00 44.81 152 VAL A C 1
ATOM 1213 O O . VAL A 1 152 ? -19.584 -19.841 16.174 1.00 44.81 152 VAL A O 1
#

pLDDT: mean 90.49, std 8.22, range [44.81, 98.25]

Sequence (152 aa):
CTHVVTADAARGCWHLTLRPGGAPKTDHNTRYRLNDEQIGLLDAVSFRHAVMRIDRHLHEHFPHYQAHATPPQRWEHLHALASAAYDRGLNTELDITLYANIHGFLGERALEAHPDLDAQLKTPSQQTPTQRLEEVASIAKARAEHLQRKPV

Organism: NCBI:txid359110